Protein AF-A0A3C0C430-F1 (afdb_monomer_lite)

Secondary structure (DSSP, 8-state):
---------TTSSHHHHHHHHHHTTPPP--HHHHHHHHTT-HHHHHHHHHHH-TTTT-S-HHHHHHHHHHHHS--

Radius of gyration: 16.38 Å; chains: 1; bounding box: 38×27×42 Å

Sequence (75 aa):
MLTVGLTGDVGAGKSTLARVWEEMGATVIDADRVARDMWKDPDVQRKAAERWGSDFFDGDQKSVNAKIAAKIFSE

pLDDT: mean 91.59, std 5.9, range [51.78, 97.75]

Structure (mmCIF, N/CA/C/O backbone):
data_AF-A0A3C0C430-F1
#
_entry.id   AF-A0A3C0C430-F1
#
loop_
_atom_site.group_PDB
_atom_site.id
_atom_site.type_symbol
_atom_site.label_atom_id
_atom_site.label_alt_id
_atom_site.label_comp_id
_atom_site.label_asym_id
_atom_site.label_entity_id
_atom_site.label_seq_id
_atom_site.pdbx_PDB_ins_code
_atom_site.Cartn_x
_atom_site.Cartn_y
_atom_site.Cartn_z
_atom_site.occupancy
_atom_site.B_iso_or_equiv
_atom_site.auth_seq_id
_atom_site.auth_comp_id
_atom_site.auth_asym_id
_atom_site.auth_atom_id
_atom_site.pdbx_PDB_model_num
ATOM 1 N N . MET A 1 1 ? -22.643 -4.577 6.932 1.00 83.44 1 MET A N 1
ATOM 2 C CA . MET A 1 1 ? -21.454 -4.138 7.694 1.00 83.44 1 MET A CA 1
ATOM 3 C C . MET A 1 1 ? -21.247 -2.661 7.405 1.00 83.44 1 MET A C 1
ATOM 5 O O . MET A 1 1 ? -21.433 -2.277 6.259 1.00 83.44 1 MET A O 1
ATOM 9 N N . LEU A 1 2 ? -20.954 -1.841 8.414 1.00 94.25 2 LEU A N 1
ATOM 10 C CA . LEU A 1 2 ? -20.640 -0.425 8.206 1.00 94.25 2 LEU A CA 1
ATOM 11 C C . LEU A 1 2 ? -19.227 -0.303 7.616 1.00 94.25 2 LEU A C 1
ATOM 13 O O . LEU A 1 2 ? -18.310 -0.954 8.108 1.00 94.25 2 LEU A O 1
ATOM 17 N N . THR A 1 3 ? -19.055 0.529 6.590 1.00 95.81 3 THR A N 1
ATOM 18 C CA . THR A 1 3 ? -17.753 0.807 5.967 1.00 95.81 3 THR A CA 1
ATOM 19 C C . THR A 1 3 ? -17.458 2.295 6.076 1.00 95.81 3 THR A C 1
ATOM 21 O O . THR A 1 3 ? -18.298 3.119 5.720 1.00 95.81 3 THR A O 1
ATOM 24 N N . VAL A 1 4 ? -16.269 2.633 6.575 1.00 95.94 4 VAL A N 1
ATOM 25 C CA . VAL A 1 4 ? -15.835 4.014 6.816 1.00 95.94 4 VAL A CA 1
ATOM 26 C C . VAL A 1 4 ? -14.509 4.244 6.099 1.00 95.94 4 VAL A C 1
ATOM 28 O O . VAL A 1 4 ? -13.578 3.457 6.254 1.00 95.94 4 VAL A O 1
ATOM 31 N N . GLY A 1 5 ? -14.425 5.315 5.308 1.00 95.75 5 GLY A N 1
ATOM 32 C CA . GLY A 1 5 ? -13.185 5.738 4.660 1.00 95.75 5 GLY A CA 1
ATOM 33 C C . GLY A 1 5 ? -12.383 6.671 5.563 1.00 95.75 5 GLY A C 1
ATOM 34 O O . GLY A 1 5 ? -12.898 7.704 5.988 1.00 95.75 5 GLY A O 1
ATOM 35 N N . LEU A 1 6 ? -11.123 6.326 5.832 1.00 95.50 6 LEU A N 1
ATOM 36 C CA . LEU A 1 6 ? -10.175 7.185 6.541 1.00 95.50 6 LEU A CA 1
ATOM 37 C C . LEU A 1 6 ? -9.211 7.830 5.540 1.00 95.50 6 LEU A C 1
ATOM 39 O O . LEU A 1 6 ? -8.501 7.135 4.820 1.00 95.50 6 LEU A O 1
ATOM 43 N N . THR A 1 7 ? -9.173 9.161 5.511 1.00 95.00 7 THR A N 1
ATOM 44 C CA . THR A 1 7 ? -8.307 9.948 4.621 1.00 95.00 7 THR A CA 1
ATOM 45 C C . THR A 1 7 ? -7.699 11.145 5.360 1.00 95.00 7 THR A C 1
ATOM 47 O O . THR A 1 7 ? -7.967 11.352 6.542 1.00 95.00 7 THR A O 1
ATOM 50 N N . GLY A 1 8 ? -6.831 11.895 4.685 1.00 92.94 8 GLY A N 1
ATOM 51 C CA . GLY A 1 8 ? -6.060 13.012 5.231 1.00 92.94 8 GLY A CA 1
ATOM 52 C C . GLY A 1 8 ? -4.654 13.082 4.635 1.00 92.94 8 GLY A C 1
ATOM 53 O O . GLY A 1 8 ? -4.176 12.119 4.028 1.00 92.94 8 GLY A O 1
ATOM 54 N N . ASP A 1 9 ? -3.967 14.199 4.844 1.00 94.56 9 ASP A N 1
ATOM 55 C CA . ASP A 1 9 ? -2.645 14.445 4.263 1.00 94.56 9 ASP A CA 1
ATOM 56 C C . ASP A 1 9 ? -1.542 13.536 4.829 1.00 94.56 9 ASP A C 1
ATOM 58 O O . ASP A 1 9 ? -1.704 12.819 5.832 1.00 94.56 9 ASP A O 1
ATOM 62 N N . VAL A 1 10 ? -0.389 13.533 4.160 1.00 89.31 10 VAL A N 1
ATOM 63 C CA . VAL A 1 10 ? 0.830 12.887 4.662 1.00 89.31 10 VAL A CA 1
ATOM 64 C C . VAL A 1 10 ? 1.199 13.518 6.009 1.00 89.31 10 VAL A C 1
ATOM 66 O O . VAL A 1 10 ? 1.250 14.734 6.141 1.00 89.31 10 VAL A O 1
ATOM 69 N N . GLY A 1 11 ? 1.418 12.689 7.032 1.00 90.81 11 GLY A N 1
ATOM 70 C CA . GLY A 1 11 ? 1.701 13.160 8.394 1.00 90.81 11 GLY A CA 1
ATOM 71 C C . GLY A 1 11 ? 0.472 13.482 9.255 1.00 90.81 11 GLY A C 1
ATOM 72 O O . GLY A 1 11 ? 0.634 13.704 10.449 1.00 90.81 11 GLY A O 1
ATOM 73 N N . ALA A 1 12 ? -0.757 13.404 8.729 1.00 94.31 12 ALA A N 1
ATOM 74 C CA . ALA A 1 12 ? -1.987 13.700 9.484 1.00 94.31 12 ALA A CA 1
ATOM 75 C C . ALA A 1 12 ? -2.369 12.657 10.566 1.00 94.31 12 ALA A C 1
ATOM 77 O O . ALA A 1 12 ? -3.452 12.722 11.137 1.00 94.31 12 ALA A O 1
ATOM 78 N N . GLY A 1 13 ? -1.527 11.652 10.830 1.00 94.62 13 GLY A N 1
ATOM 79 C CA . GLY A 1 13 ? -1.786 10.642 11.866 1.00 94.62 13 GLY A CA 1
ATOM 80 C C . GLY A 1 13 ? -2.793 9.545 11.493 1.00 94.62 13 GLY A C 1
ATOM 81 O O . GLY A 1 13 ? -3.237 8.812 12.373 1.00 94.62 13 GLY A O 1
ATOM 82 N N . LYS A 1 14 ? -3.132 9.373 10.206 1.00 96.12 14 LYS A N 1
ATOM 83 C CA . LYS A 1 14 ? -4.075 8.336 9.731 1.00 96.12 14 LYS A CA 1
ATOM 84 C C . LYS A 1 14 ? -3.727 6.931 10.228 1.00 96.12 14 LYS A C 1
ATOM 86 O O . LYS A 1 14 ? -4.593 6.238 10.742 1.00 96.12 14 LYS A O 1
ATOM 91 N N . SER A 1 15 ? -2.459 6.527 10.117 1.00 93.69 15 SER A N 1
ATOM 92 C CA . SER A 1 15 ? -2.003 5.206 10.574 1.00 93.69 15 SER A CA 1
ATOM 93 C C . SER A 1 15 ? -2.165 5.028 12.087 1.00 93.69 15 SER A C 1
ATOM 95 O O . SER A 1 15 ? -2.459 3.928 12.542 1.00 93.69 15 SER A O 1
ATOM 97 N N . THR A 1 16 ? -2.034 6.109 12.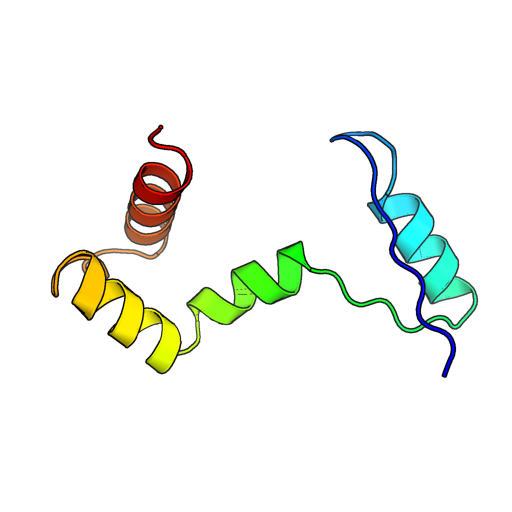864 1.00 96.19 16 THR A N 1
ATOM 98 C CA . THR A 1 16 ? -2.290 6.091 14.310 1.00 96.19 16 THR A CA 1
ATOM 99 C C . THR A 1 16 ? -3.769 5.861 14.595 1.00 96.19 16 THR A C 1
ATOM 101 O O . THR A 1 16 ? -4.105 4.984 15.383 1.00 96.19 16 THR A O 1
ATOM 104 N N . LEU A 1 17 ? -4.662 6.601 13.929 1.00 95.88 17 LEU A N 1
ATOM 105 C CA . LEU A 1 17 ? -6.104 6.428 14.114 1.00 95.88 17 LEU A CA 1
ATOM 106 C C . LEU A 1 17 ? -6.585 5.047 13.642 1.00 95.88 17 LEU A C 1
ATOM 108 O O . LEU A 1 17 ? -7.371 4.410 14.335 1.00 95.88 17 LEU A O 1
ATOM 112 N N . ALA A 1 18 ? -6.075 4.564 12.507 1.00 96.00 18 ALA A N 1
ATOM 113 C CA . ALA A 1 18 ? -6.373 3.229 11.999 1.00 96.00 18 ALA A CA 1
ATOM 114 C C . ALA A 1 18 ? -6.017 2.145 13.029 1.00 96.00 18 ALA A C 1
ATOM 116 O O . ALA A 1 18 ? -6.847 1.289 13.319 1.00 96.00 18 ALA A O 1
ATOM 117 N N . ARG A 1 19 ? -4.836 2.234 13.654 1.00 96.19 19 ARG A N 1
ATOM 118 C CA . ARG A 1 19 ? -4.422 1.309 14.718 1.00 96.19 19 ARG A CA 1
ATOM 119 C C . ARG A 1 19 ? -5.344 1.364 15.937 1.00 96.19 19 ARG A C 1
ATOM 121 O O . ARG A 1 19 ? -5.709 0.322 16.467 1.00 96.19 19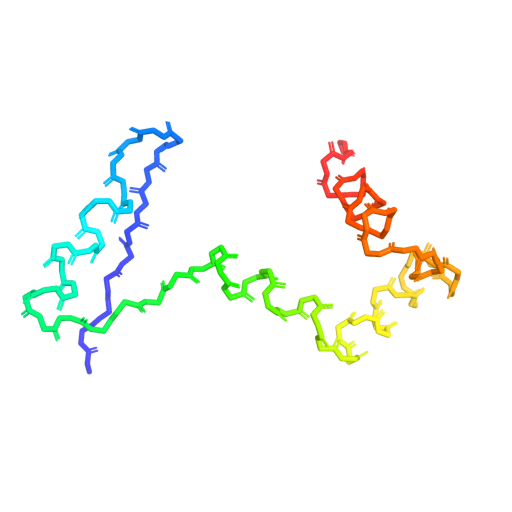 ARG A O 1
ATOM 128 N N . VAL A 1 20 ? -5.749 2.561 16.366 1.00 97.25 20 VAL A N 1
ATOM 129 C CA . VAL A 1 20 ? -6.714 2.709 17.470 1.00 97.25 20 VAL A CA 1
ATOM 130 C C . VAL A 1 20 ? -8.038 2.025 17.122 1.00 97.25 20 VAL A C 1
ATOM 132 O O . VAL A 1 20 ? -8.609 1.331 17.957 1.00 97.25 20 VAL A O 1
ATOM 135 N N . TRP A 1 21 ? -8.520 2.162 15.884 1.00 96.56 21 TRP A N 1
ATOM 136 C CA . TRP A 1 21 ? -9.726 1.459 15.441 1.00 96.56 21 TRP A CA 1
ATOM 137 C C . TRP A 1 21 ? -9.554 -0.064 15.426 1.00 96.56 21 TRP A C 1
ATOM 139 O O . TRP A 1 21 ? -10.475 -0.759 15.855 1.00 96.56 21 TRP A O 1
ATOM 149 N N . GLU A 1 22 ? -8.401 -0.588 14.999 1.00 96.81 22 GLU A N 1
ATOM 150 C CA . GLU A 1 22 ? -8.097 -2.027 15.101 1.00 96.81 22 GLU A CA 1
ATOM 151 C C . GLU A 1 22 ? -8.130 -2.513 16.553 1.00 96.81 22 GLU A C 1
ATOM 153 O O . GLU A 1 22 ? -8.772 -3.521 16.850 1.00 96.81 22 GLU A O 1
ATOM 158 N N . GLU A 1 23 ? -7.502 -1.774 17.473 1.00 97.75 23 GLU A N 1
ATOM 159 C CA . GLU A 1 23 ? -7.493 -2.080 18.912 1.00 97.75 23 GLU A CA 1
ATOM 160 C C . GLU A 1 23 ? -8.911 -2.057 19.517 1.00 97.75 23 GLU A C 1
ATOM 162 O O . GLU A 1 23 ? -9.203 -2.801 20.453 1.00 97.75 23 GLU A O 1
ATOM 167 N N . MET A 1 24 ? -9.824 -1.265 18.944 1.00 96.88 24 MET A N 1
ATOM 168 C CA . MET A 1 24 ? -11.249 -1.225 19.299 1.00 96.88 24 MET A CA 1
ATOM 169 C C . MET A 1 24 ? -12.098 -2.312 18.610 1.00 96.88 24 MET A C 1
ATOM 171 O O . MET A 1 24 ? -13.314 -2.355 18.806 1.00 96.88 24 MET A O 1
ATOM 175 N N . GLY A 1 25 ? -11.487 -3.192 17.812 1.00 97.12 25 GLY A N 1
ATOM 176 C CA . GLY A 1 25 ? -12.148 -4.322 17.154 1.00 97.12 25 GLY A CA 1
ATOM 177 C C . GLY A 1 25 ? -12.603 -4.062 15.716 1.00 97.12 25 GLY A C 1
ATOM 178 O O . GLY A 1 25 ? -13.292 -4.906 15.136 1.00 97.12 25 GLY A O 1
ATOM 179 N N . ALA A 1 26 ? -12.240 -2.928 15.112 1.00 96.94 26 ALA A N 1
ATOM 180 C CA . ALA A 1 26 ? -12.495 -2.704 13.695 1.00 96.94 26 ALA A CA 1
ATOM 181 C C . ALA A 1 26 ? -11.562 -3.562 12.831 1.00 96.94 26 ALA A C 1
ATOM 183 O O . ALA A 1 26 ? -10.379 -3.723 13.115 1.00 96.94 26 ALA A O 1
ATOM 184 N N . THR A 1 27 ? -12.077 -4.070 11.713 1.00 96.88 27 THR A N 1
ATOM 185 C CA . THR A 1 27 ? -11.216 -4.596 10.649 1.00 96.88 27 THR A CA 1
ATOM 186 C C . THR A 1 27 ? -10.716 -3.431 9.806 1.00 96.88 27 THR A C 1
ATOM 188 O O . THR A 1 27 ? -11.520 -2.747 9.170 1.00 96.88 27 THR A O 1
ATOM 191 N N . VAL A 1 28 ? -9.402 -3.211 9.776 1.00 95.94 28 VAL A N 1
ATOM 192 C CA . VAL A 1 28 ? -8.793 -2.170 8.943 1.00 95.94 28 VAL A CA 1
ATOM 193 C C . VAL A 1 28 ? -8.265 -2.754 7.640 1.00 95.94 28 VAL A C 1
ATOM 195 O O . VAL A 1 28 ? -7.564 -3.765 7.599 1.00 95.94 28 VAL A O 1
ATOM 198 N N . ILE A 1 29 ? -8.603 -2.068 6.551 1.00 95.62 29 ILE A N 1
ATOM 199 C CA . ILE A 1 29 ? -8.083 -2.329 5.213 1.00 95.62 29 ILE A CA 1
ATOM 200 C C . ILE A 1 29 ? -7.197 -1.143 4.832 1.00 95.62 29 ILE A C 1
ATOM 202 O O . ILE A 1 29 ? -7.688 -0.050 4.566 1.00 95.62 29 ILE A O 1
ATOM 206 N N . ASP A 1 30 ? -5.886 -1.368 4.818 1.00 93.75 30 ASP A N 1
ATOM 207 C CA . ASP A 1 30 ? -4.895 -0.391 4.365 1.00 93.75 30 ASP A CA 1
ATOM 208 C C . ASP A 1 30 ? -4.758 -0.457 2.834 1.00 93.75 30 ASP A C 1
ATOM 210 O O . ASP A 1 30 ? -4.233 -1.432 2.287 1.00 93.75 30 ASP A O 1
ATOM 214 N N . ALA A 1 31 ? -5.230 0.586 2.150 1.00 92.69 31 ALA A N 1
ATOM 215 C CA . ALA A 1 31 ? -5.182 0.687 0.694 1.00 92.69 31 ALA A CA 1
ATOM 216 C C . ALA A 1 31 ? -3.746 0.747 0.141 1.00 92.69 31 ALA A C 1
ATOM 218 O O . ALA A 1 31 ? -3.474 0.127 -0.889 1.00 92.69 31 ALA A O 1
ATOM 219 N N . ASP A 1 32 ? -2.814 1.411 0.832 1.00 89.94 32 ASP A N 1
ATOM 220 C CA . ASP A 1 32 ? -1.412 1.515 0.403 1.00 89.94 32 ASP A CA 1
ATOM 221 C C . ASP A 1 32 ? -0.713 0.156 0.508 1.00 89.94 32 ASP A C 1
ATOM 223 O O . ASP A 1 32 ? 0.118 -0.213 -0.331 1.00 89.94 32 ASP A O 1
ATOM 227 N N . ARG A 1 33 ? -1.036 -0.626 1.545 1.00 91.50 33 ARG A N 1
ATOM 228 C CA . ARG A 1 33 ? -0.568 -2.015 1.654 1.00 91.50 33 ARG A CA 1
ATOM 229 C C . ARG A 1 33 ? -1.133 -2.876 0.527 1.00 91.50 33 ARG A C 1
ATOM 231 O O . ARG A 1 33 ? -0.352 -3.536 -0.152 1.00 91.50 33 ARG A O 1
ATOM 238 N N . VAL A 1 34 ? -2.445 -2.824 0.295 1.00 93.56 34 VAL A N 1
ATOM 239 C CA . VAL A 1 34 ? -3.099 -3.598 -0.773 1.00 93.56 34 VAL A CA 1
ATOM 240 C C . VAL A 1 34 ? -2.490 -3.268 -2.137 1.00 93.56 34 VAL A C 1
ATOM 242 O O . VAL A 1 34 ? -2.110 -4.179 -2.867 1.00 93.56 34 VAL A O 1
ATOM 245 N N . ALA A 1 35 ? -2.314 -1.985 -2.463 1.00 90.75 35 ALA A N 1
ATOM 246 C CA . ALA A 1 35 ? -1.712 -1.564 -3.726 1.00 90.75 35 ALA A CA 1
ATOM 247 C C . ALA A 1 35 ? -0.270 -2.073 -3.895 1.00 90.75 35 ALA A C 1
ATOM 249 O O . ALA A 1 35 ? 0.105 -2.521 -4.979 1.00 90.75 35 ALA A O 1
ATOM 250 N N . ARG A 1 36 ? 0.542 -2.052 -2.829 1.00 88.38 36 ARG A N 1
ATOM 251 C CA . ARG A 1 36 ? 1.904 -2.614 -2.861 1.00 88.38 36 ARG A CA 1
ATOM 252 C C . ARG A 1 36 ? 1.907 -4.125 -3.056 1.00 88.38 36 ARG A C 1
ATOM 254 O O . ARG A 1 36 ? 2.732 -4.628 -3.812 1.00 88.38 36 ARG A O 1
ATOM 261 N N . ASP A 1 37 ? 1.006 -4.842 -2.396 1.00 90.56 37 ASP A N 1
ATOM 262 C CA . ASP A 1 37 ? 0.923 -6.297 -2.527 1.00 90.56 37 ASP A CA 1
ATOM 263 C C . ASP A 1 37 ? 0.416 -6.727 -3.908 1.00 90.56 37 ASP A C 1
ATOM 265 O O . ASP A 1 37 ? 0.884 -7.737 -4.430 1.00 90.56 37 ASP A O 1
ATOM 269 N N . MET A 1 38 ? -0.440 -5.927 -4.551 1.00 91.62 38 MET A N 1
ATOM 270 C CA . MET A 1 38 ? -0.893 -6.187 -5.923 1.00 91.62 38 MET A CA 1
ATOM 271 C C . MET A 1 38 ? 0.249 -6.222 -6.942 1.00 91.62 38 MET A C 1
ATOM 273 O O . MET A 1 38 ? 0.147 -6.935 -7.933 1.00 91.62 38 MET A O 1
ATOM 277 N N . TRP A 1 39 ? 1.377 -5.551 -6.695 1.00 87.75 39 TRP A N 1
ATOM 278 C CA . TRP A 1 39 ? 2.548 -5.648 -7.576 1.00 87.75 39 TRP A CA 1
ATOM 279 C C . TRP A 1 39 ? 3.236 -7.019 -7.562 1.00 87.75 39 TRP A C 1
ATOM 281 O O . TRP A 1 39 ? 4.073 -7.278 -8.425 1.00 87.75 39 TRP A O 1
ATOM 291 N N . LYS A 1 40 ? 2.904 -7.899 -6.610 1.00 86.50 40 LYS A N 1
ATOM 292 C CA . LYS A 1 40 ? 3.386 -9.290 -6.573 1.00 86.50 40 LYS A CA 1
ATOM 293 C C . LYS A 1 40 ? 2.509 -10.236 -7.396 1.00 86.50 40 LYS A C 1
ATOM 295 O O . LYS A 1 40 ? 2.906 -11.376 -7.612 1.00 86.5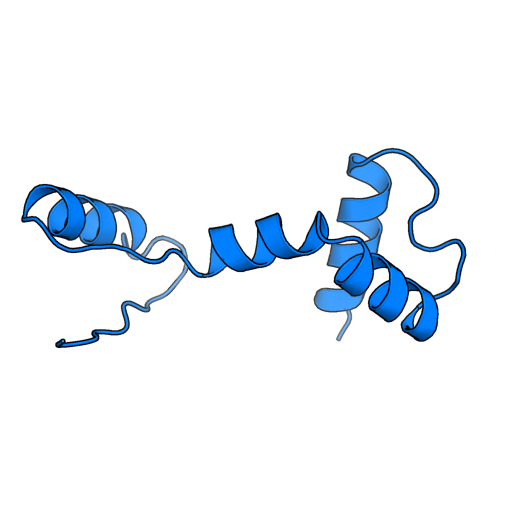0 40 LYS A O 1
ATOM 300 N N . ASP A 1 41 ? 1.325 -9.792 -7.814 1.00 92.25 41 ASP A N 1
ATOM 301 C CA . ASP A 1 41 ? 0.399 -10.597 -8.602 1.00 92.25 41 ASP A CA 1
ATOM 302 C C . ASP A 1 41 ? 0.920 -10.735 -10.051 1.00 92.25 41 ASP A C 1
ATOM 304 O O . ASP A 1 41 ? 1.099 -9.717 -10.733 1.00 92.25 41 ASP A O 1
ATOM 308 N N . PRO A 1 42 ? 1.159 -11.965 -10.549 1.00 91.44 42 PRO A N 1
ATOM 309 C CA . PRO A 1 42 ? 1.649 -12.188 -11.908 1.00 91.44 42 PRO A CA 1
ATOM 310 C C . PRO A 1 42 ? 0.748 -11.599 -12.997 1.00 91.44 42 PRO A C 1
ATOM 312 O O . PRO A 1 42 ? 1.253 -11.141 -14.023 1.00 91.44 42 PRO A O 1
ATOM 315 N N . ASP A 1 43 ? -0.572 -11.567 -12.798 1.00 94.94 43 ASP A N 1
ATOM 316 C CA . ASP A 1 43 ? -1.495 -10.986 -13.775 1.00 94.94 43 ASP A CA 1
ATOM 317 C C . ASP A 1 43 ? -1.400 -9.459 -13.811 1.00 94.94 43 ASP A C 1
ATOM 319 O O . ASP A 1 43 ? -1.511 -8.855 -14.884 1.00 94.94 43 ASP A O 1
ATOM 323 N N . VAL A 1 44 ? -1.161 -8.824 -12.660 1.00 92.38 44 VAL A N 1
ATOM 324 C CA . VAL A 1 44 ? -0.897 -7.380 -12.588 1.00 92.38 44 VAL A CA 1
ATOM 325 C C . VAL A 1 44 ? 0.423 -7.058 -13.284 1.00 92.38 44 VAL A C 1
ATOM 327 O O . VAL A 1 44 ? 0.466 -6.145 -14.112 1.00 92.38 44 VAL A O 1
ATOM 330 N N . GLN A 1 45 ? 1.475 -7.839 -13.020 1.00 90.88 45 GLN A N 1
ATOM 331 C CA . GLN A 1 45 ? 2.773 -7.676 -13.680 1.00 90.88 45 GLN A CA 1
ATOM 332 C C . GLN A 1 45 ? 2.667 -7.867 -15.194 1.00 90.88 45 GLN A C 1
ATOM 334 O O . GLN A 1 45 ? 3.141 -7.025 -15.954 1.00 90.88 45 GLN A O 1
ATOM 339 N N . ARG A 1 46 ? 1.974 -8.914 -15.653 1.00 92.50 46 ARG A N 1
ATOM 340 C CA . ARG A 1 46 ? 1.754 -9.169 -17.082 1.00 92.50 46 ARG A CA 1
ATOM 341 C C . ARG A 1 46 ? 1.049 -7.998 -17.763 1.00 92.50 46 ARG A C 1
ATOM 343 O O . ARG A 1 46 ? 1.532 -7.511 -18.779 1.00 92.50 46 ARG A O 1
ATOM 350 N N . LYS A 1 47 ? -0.055 -7.503 -17.195 1.00 94.19 47 LYS A N 1
ATOM 351 C CA . LYS A 1 47 ? -0.786 -6.348 -17.752 1.00 94.19 47 LYS A CA 1
ATOM 352 C C . LYS A 1 47 ? 0.064 -5.078 -17.774 1.00 94.19 47 LYS A C 1
ATOM 354 O O . LYS A 1 47 ? -0.022 -4.287 -18.712 1.00 94.19 47 LYS A O 1
ATOM 359 N N . ALA A 1 48 ? 0.884 -4.866 -16.748 1.00 92.56 48 ALA A N 1
ATOM 360 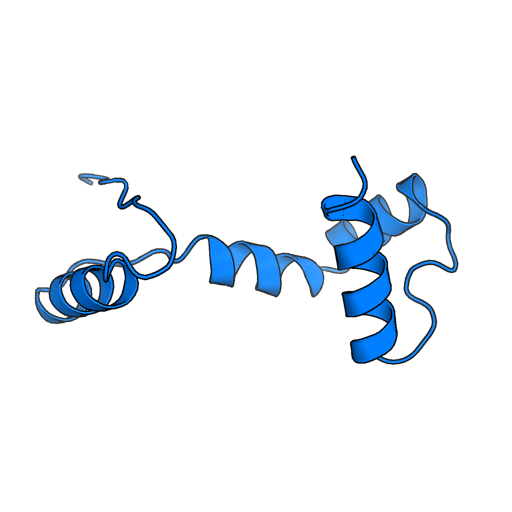C CA . ALA A 1 48 ? 1.815 -3.746 -16.714 1.00 92.56 48 ALA A CA 1
ATOM 361 C C . ALA A 1 48 ? 2.908 -3.885 -17.788 1.00 92.56 48 ALA A C 1
ATOM 363 O O . ALA A 1 48 ? 3.219 -2.901 -18.455 1.00 92.56 48 ALA A O 1
ATOM 364 N N . ALA A 1 49 ? 3.426 -5.094 -18.022 1.00 93.00 49 ALA A N 1
ATOM 365 C CA . ALA A 1 49 ? 4.395 -5.372 -19.080 1.00 93.00 49 ALA A CA 1
ATOM 366 C C . ALA A 1 49 ? 3.785 -5.179 -20.482 1.00 93.00 49 ALA A C 1
ATOM 368 O O . ALA A 1 49 ? 4.397 -4.560 -21.346 1.00 93.00 49 ALA A O 1
ATOM 369 N N . GLU A 1 50 ? 2.538 -5.609 -20.699 1.00 94.50 50 GLU A N 1
ATOM 370 C CA . GLU A 1 50 ? 1.792 -5.345 -21.942 1.00 94.50 50 GLU A CA 1
ATOM 371 C C . GLU A 1 50 ? 1.638 -3.840 -22.217 1.00 94.50 50 GLU A C 1
ATOM 373 O O . GLU A 1 50 ? 1.687 -3.406 -23.367 1.00 94.50 50 GLU A O 1
ATOM 378 N N . ARG A 1 51 ? 1.470 -3.029 -21.165 1.00 92.75 51 ARG A N 1
ATOM 379 C CA . ARG A 1 51 ? 1.296 -1.575 -21.280 1.00 92.75 51 ARG A CA 1
ATOM 380 C C . ARG A 1 51 ? 2.613 -0.814 -21.434 1.00 92.75 51 ARG A C 1
ATOM 382 O O . ARG A 1 51 ? 2.645 0.196 -22.137 1.00 92.75 51 ARG A O 1
ATOM 389 N N . TRP A 1 52 ? 3.660 -1.219 -20.720 1.00 92.38 52 TRP A N 1
ATOM 390 C CA . TRP A 1 52 ? 4.891 -0.432 -20.568 1.00 92.38 52 TRP A CA 1
ATOM 391 C C . TRP A 1 52 ? 6.131 -1.042 -21.223 1.00 92.38 52 TRP A C 1
ATOM 393 O O . TRP A 1 52 ? 7.144 -0.348 -21.296 1.00 92.38 52 TRP A O 1
ATOM 403 N N . GLY A 1 53 ? 6.050 -2.276 -21.720 1.00 93.12 53 GLY A N 1
ATOM 404 C CA . GLY A 1 53 ? 7.154 -3.011 -22.338 1.00 93.12 53 GLY A CA 1
ATOM 405 C C . GLY A 1 53 ? 7.398 -4.356 -21.653 1.00 93.12 53 GLY A C 1
ATOM 406 O O . GLY A 1 53 ? 7.302 -4.475 -20.431 1.00 93.12 53 GLY A O 1
ATOM 407 N N . SER A 1 54 ? 7.723 -5.387 -22.436 1.00 89.94 54 SER A N 1
ATOM 408 C CA . SER A 1 54 ? 7.961 -6.745 -21.924 1.00 89.94 54 SER A CA 1
ATOM 409 C C . SER A 1 54 ? 9.187 -6.851 -21.010 1.00 89.94 54 SER A C 1
ATOM 411 O O . SER A 1 54 ? 9.231 -7.732 -20.162 1.00 89.94 54 SER A O 1
ATOM 413 N N . ASP A 1 55 ? 10.149 -5.943 -21.161 1.00 89.50 55 ASP A N 1
ATOM 414 C CA . ASP A 1 55 ? 11.385 -5.810 -20.378 1.00 89.50 55 ASP A CA 1
ATOM 415 C C . ASP A 1 55 ? 11.205 -4.957 -19.103 1.00 89.50 55 ASP A C 1
ATOM 417 O O . ASP A 1 55 ? 12.149 -4.694 -18.346 1.00 89.50 55 ASP A O 1
ATOM 421 N N . PHE A 1 56 ? 9.982 -4.488 -18.832 1.00 89.62 56 PHE A N 1
ATOM 422 C CA . PHE A 1 56 ? 9.727 -3.557 -17.736 1.00 89.62 56 PHE A CA 1
ATOM 423 C C . PHE A 1 56 ? 10.094 -4.153 -16.369 1.00 89.62 56 PHE A C 1
ATOM 425 O O . PHE A 1 56 ? 10.707 -3.468 -15.544 1.00 89.62 56 PHE A O 1
ATOM 432 N N . PHE A 1 57 ? 9.793 -5.436 -16.164 1.00 88.50 57 PHE A N 1
ATOM 433 C CA . PHE A 1 57 ? 10.066 -6.166 -14.921 1.00 88.50 57 PHE A CA 1
ATOM 434 C C . PHE A 1 57 ? 11.454 -6.818 -14.869 1.00 88.50 57 PHE A C 1
ATOM 436 O O . PHE A 1 57 ? 11.768 -7.484 -13.885 1.00 88.50 57 PHE A O 1
ATOM 443 N N . ASP A 1 58 ? 12.308 -6.585 -15.867 1.00 89.06 58 ASP A N 1
ATOM 444 C CA . ASP A 1 58 ? 13.681 -7.081 -15.841 1.00 89.06 58 ASP A CA 1
ATOM 445 C C . ASP A 1 58 ? 14.517 -6.310 -14.806 1.00 89.06 58 ASP A C 1
ATOM 447 O O . ASP A 1 58 ? 14.510 -5.068 -14.761 1.00 89.06 58 ASP A O 1
ATOM 451 N N . GLY A 1 59 ? 15.279 -7.049 -13.996 1.00 88.19 59 GLY A N 1
ATOM 452 C CA . GLY A 1 59 ? 16.187 -6.517 -12.979 1.00 88.19 59 GLY A CA 1
ATOM 453 C C . GLY A 1 59 ? 15.857 -6.980 -11.561 1.00 88.19 59 GLY A C 1
ATOM 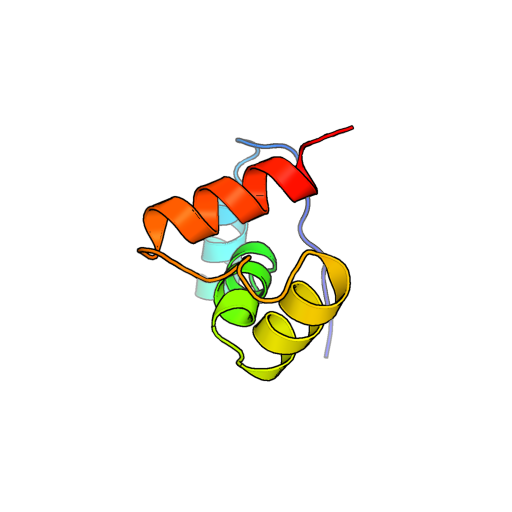454 O O . GLY A 1 59 ? 15.075 -7.901 -11.345 1.00 88.19 59 GLY A O 1
ATOM 455 N N . ASP A 1 60 ? 16.491 -6.346 -10.575 1.00 89.31 60 ASP A N 1
ATOM 456 C CA . ASP A 1 60 ? 16.177 -6.580 -9.168 1.00 89.31 60 ASP A CA 1
ATOM 457 C C . ASP A 1 60 ? 14.904 -5.825 -8.743 1.00 89.31 60 ASP A C 1
ATOM 459 O O . ASP A 1 60 ? 14.439 -4.888 -9.401 1.00 89.31 60 ASP A O 1
ATOM 463 N N . GLN A 1 61 ? 14.341 -6.204 -7.593 1.00 85.31 61 GLN A N 1
ATOM 464 C CA . GLN A 1 61 ? 13.123 -5.579 -7.068 1.00 85.31 61 GLN A CA 1
ATOM 465 C C . GLN A 1 61 ? 13.265 -4.055 -6.909 1.00 85.31 61 GLN A C 1
ATOM 467 O O . GLN A 1 61 ? 12.295 -3.315 -7.070 1.00 85.31 61 GLN A O 1
ATOM 472 N N . LYS A 1 62 ? 14.470 -3.568 -6.588 1.00 88.69 62 LYS A N 1
ATOM 473 C CA . LYS A 1 62 ? 14.737 -2.140 -6.395 1.00 88.69 62 LYS A CA 1
ATOM 474 C C . LYS A 1 62 ? 14.638 -1.371 -7.713 1.00 88.69 62 LYS A C 1
ATOM 476 O O . LYS A 1 62 ? 13.992 -0.323 -7.743 1.00 88.69 62 LYS A O 1
ATOM 481 N N . SER A 1 63 ?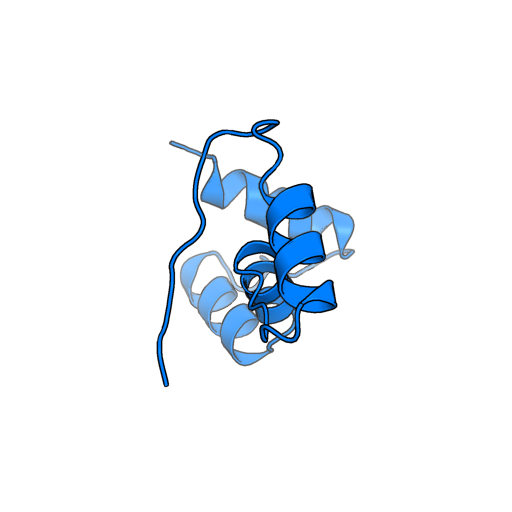 15.237 -1.893 -8.782 1.00 91.31 63 SER A N 1
ATOM 482 C CA . SER A 1 63 ? 15.154 -1.337 -10.135 1.00 91.31 63 SER A CA 1
ATOM 483 C C . SER A 1 63 ? 13.711 -1.314 -10.633 1.00 91.31 63 SER A C 1
ATOM 485 O O . SER A 1 63 ? 13.224 -0.268 -11.061 1.00 91.31 63 SER A O 1
ATOM 487 N N . VAL A 1 64 ? 12.985 -2.425 -10.480 1.00 88.62 64 VAL A N 1
ATOM 488 C CA . VAL A 1 64 ? 11.566 -2.516 -10.863 1.00 88.62 64 VAL A CA 1
ATOM 489 C C . VAL A 1 64 ? 10.717 -1.488 -10.108 1.00 88.62 64 VAL A C 1
ATOM 491 O O . VAL A 1 64 ? 9.954 -0.748 -10.726 1.00 88.62 64 VAL A O 1
ATOM 494 N N . ASN A 1 65 ? 10.896 -1.357 -8.790 1.00 88.56 65 ASN A N 1
ATOM 495 C CA . ASN A 1 65 ? 10.173 -0.359 -7.994 1.00 88.56 65 ASN A CA 1
ATOM 496 C C . ASN A 1 65 ? 10.469 1.080 -8.452 1.00 88.56 65 ASN A C 1
ATOM 498 O O . ASN A 1 65 ? 9.559 1.908 -8.498 1.00 88.56 65 ASN A O 1
ATOM 502 N N . ALA A 1 66 ? 11.719 1.381 -8.815 1.00 90.44 66 ALA A N 1
ATOM 503 C CA . ALA A 1 66 ? 12.095 2.691 -9.342 1.00 90.44 66 ALA A CA 1
ATOM 504 C C . ALA A 1 66 ? 11.454 2.964 -10.714 1.00 90.44 66 ALA A C 1
ATOM 506 O O . ALA A 1 66 ? 10.940 4.062 -10.933 1.00 90.44 66 ALA A O 1
ATOM 507 N N . LYS A 1 67 ? 11.414 1.965 -11.609 1.00 91.31 67 LYS A N 1
ATOM 508 C CA . LYS A 1 67 ? 10.719 2.056 -12.905 1.00 91.31 67 LYS A CA 1
ATOM 509 C C . LYS A 1 67 ? 9.218 2.316 -12.722 1.00 91.31 67 LYS A C 1
ATOM 511 O O . LYS A 1 67 ? 8.669 3.185 -13.397 1.00 91.31 67 LYS A O 1
ATOM 516 N N . ILE A 1 68 ? 8.564 1.608 -11.793 1.00 89.19 68 ILE A N 1
ATOM 517 C CA . ILE A 1 68 ? 7.143 1.813 -11.454 1.00 89.19 68 ILE A CA 1
ATOM 518 C C . ILE A 1 68 ? 6.914 3.245 -10.965 1.00 89.19 68 ILE A C 1
ATOM 520 O O . ILE A 1 68 ? 6.052 3.942 -11.497 1.00 89.19 68 ILE A O 1
ATOM 524 N N . ALA A 1 69 ? 7.704 3.709 -9.992 1.00 89.50 69 ALA A N 1
ATOM 525 C CA . ALA A 1 69 ? 7.584 5.064 -9.462 1.00 89.50 69 ALA A CA 1
ATOM 526 C C . ALA A 1 69 ? 7.767 6.120 -10.563 1.00 89.50 69 ALA A C 1
ATOM 528 O O . ALA A 1 69 ? 6.959 7.038 -10.668 1.00 89.50 69 ALA A O 1
ATOM 529 N N . ALA A 1 70 ? 8.766 5.953 -11.434 1.00 91.25 70 ALA A N 1
ATOM 530 C CA . ALA A 1 70 ? 9.000 6.863 -12.550 1.00 91.25 70 ALA A CA 1
ATOM 531 C C . ALA A 1 70 ? 7.813 6.934 -13.524 1.00 91.25 70 ALA A C 1
ATOM 533 O O . ALA A 1 70 ? 7.570 7.998 -14.076 1.00 91.25 70 ALA A O 1
ATOM 534 N N . LYS A 1 71 ? 7.065 5.839 -13.728 1.00 89.81 71 LYS A N 1
ATOM 535 C CA . LYS A 1 71 ? 5.860 5.829 -14.579 1.00 89.81 71 LYS A CA 1
ATOM 536 C C . LYS A 1 71 ? 4.617 6.404 -13.905 1.00 89.81 71 LYS A C 1
ATOM 538 O O . LYS A 1 71 ? 3.758 6.926 -14.602 1.00 89.81 71 LYS A O 1
ATOM 543 N N . ILE A 1 72 ? 4.485 6.251 -12.589 1.00 86.81 72 ILE A N 1
ATOM 544 C CA . ILE A 1 72 ? 3.308 6.720 -11.838 1.00 86.81 72 ILE A CA 1
ATOM 545 C C . ILE A 1 72 ? 3.418 8.211 -11.509 1.00 86.81 72 ILE A C 1
ATOM 547 O O . ILE A 1 72 ? 2.408 8.906 -11.503 1.00 86.81 72 ILE A O 1
ATOM 551 N N . PHE A 1 73 ? 4.630 8.688 -11.224 1.00 86.31 73 PHE A N 1
ATOM 552 C CA . PHE A 1 73 ? 4.891 10.073 -10.831 1.00 86.31 73 PHE A CA 1
ATOM 553 C C . PHE A 1 73 ? 5.472 10.933 -11.967 1.00 86.31 73 PHE A C 1
ATOM 555 O O . PHE A 1 73 ? 5.834 12.081 -11.719 1.00 86.31 73 PHE A O 1
ATOM 562 N N . SER A 1 74 ? 5.585 10.404 -13.193 1.00 78.12 74 SER A N 1
ATOM 563 C CA . SER A 1 74 ? 5.764 11.241 -14.385 1.00 78.12 74 SER A CA 1
ATOM 564 C C . SER A 1 74 ? 4.429 11.899 -14.726 1.00 78.12 74 SER A C 1
ATOM 566 O O . SER A 1 74 ? 3.441 11.174 -14.807 1.00 78.12 74 SER A O 1
ATOM 568 N N . GLU A 1 75 ? 4.428 13.222 -14.906 1.00 51.78 75 GLU A N 1
ATOM 569 C CA . GLU A 1 75 ? 3.247 14.051 -15.218 1.00 51.78 75 GLU A CA 1
ATOM 570 C C . GLU A 1 75 ? 2.279 13.442 -16.246 1.00 51.78 75 GLU A C 1
ATOM 572 O O . GLU A 1 75 ? 2.738 13.022 -17.337 1.00 51.78 75 GLU A O 1
#

Foldseek 3Di:
DDDDDQDDDDPPCSVVVQVVVVVVPDDDDDPVVVVVVVCVDVVSVVVVCVVPNVCLPPDDPVSNVVSVCCVVPDD